Protein AF-I6T7T8-F1 (afdb_monomer)

Mean predicted aligned error: 5.06 Å

Structure (mmCIF, N/CA/C/O backbone):
data_AF-I6T7T8-F1
#
_entry.id   AF-I6T7T8-F1
#
loop_
_atom_site.group_PDB
_atom_site.id
_atom_site.type_symbol
_atom_site.label_atom_id
_atom_site.label_alt_id
_atom_site.label_comp_id
_atom_site.label_asym_id
_atom_site.label_entity_id
_atom_site.label_seq_id
_atom_site.pdbx_PDB_ins_code
_atom_site.Cartn_x
_atom_site.Cartn_y
_atom_site.Cartn_z
_atom_site.occupancy
_atom_site.B_iso_or_equiv
_atom_site.auth_seq_id
_atom_site.auth_comp_id
_atom_site.auth_asym_id
_atom_site.auth_atom_id
_atom_site.pdbx_PDB_model_num
ATOM 1 N N . MET A 1 1 ? -12.752 3.332 17.843 1.00 61.38 1 MET A N 1
ATOM 2 C CA . MET A 1 1 ? -11.774 3.496 16.749 1.00 61.38 1 MET A CA 1
ATOM 3 C C . MET A 1 1 ? -10.514 4.113 17.326 1.00 61.38 1 MET A C 1
ATOM 5 O O . MET A 1 1 ? -10.551 5.269 17.740 1.00 61.38 1 MET A O 1
ATOM 9 N N . ASP A 1 2 ? -9.443 3.327 17.439 1.00 78.12 2 ASP A N 1
ATOM 10 C CA . ASP A 1 2 ? -8.156 3.841 17.911 1.00 78.12 2 ASP A CA 1
ATOM 11 C C . ASP A 1 2 ? -7.669 4.905 1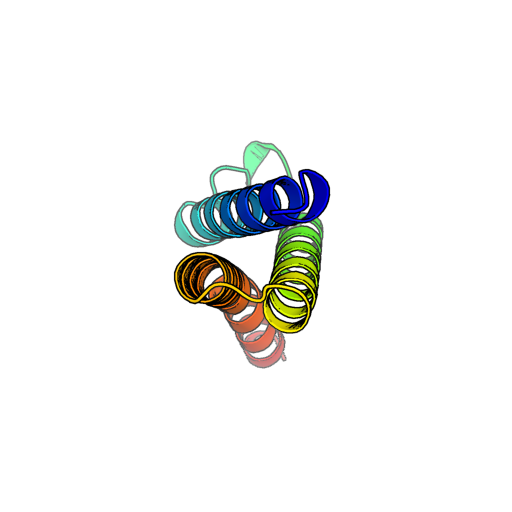6.914 1.00 78.12 2 ASP A C 1
ATOM 13 O O . ASP A 1 2 ? -7.608 4.652 15.707 1.00 78.12 2 ASP A O 1
ATOM 17 N N . LYS A 1 3 ? -7.376 6.120 17.398 1.00 81.62 3 LYS A N 1
ATOM 18 C CA . LYS A 1 3 ? -6.919 7.239 16.554 1.00 81.62 3 LYS A CA 1
ATOM 19 C C . LYS A 1 3 ? -5.701 6.839 15.716 1.00 81.62 3 LYS A C 1
ATOM 21 O O . LYS A 1 3 ? -5.562 7.313 14.591 1.00 81.62 3 LYS A O 1
ATOM 26 N N . ARG A 1 4 ? -4.870 5.926 16.233 1.00 84.81 4 ARG A N 1
ATOM 27 C CA . ARG A 1 4 ? -3.693 5.391 15.541 1.00 84.81 4 ARG A CA 1
ATOM 28 C C . ARG A 1 4 ? -4.076 4.596 14.295 1.00 84.81 4 ARG A C 1
ATOM 30 O O . ARG A 1 4 ? -3.542 4.864 13.226 1.00 84.81 4 ARG A O 1
ATOM 37 N N . LEU A 1 5 ? -5.044 3.683 14.398 1.00 83.88 5 LEU A N 1
ATOM 38 C CA . LEU A 1 5 ? -5.489 2.851 13.271 1.00 83.88 5 LEU A CA 1
ATOM 39 C C . LEU A 1 5 ? -6.175 3.671 12.174 1.00 83.88 5 LEU A C 1
ATOM 41 O O . LEU A 1 5 ? -5.942 3.418 10.992 1.00 83.88 5 LEU A O 1
ATOM 45 N N . LYS A 1 6 ? -6.935 4.717 12.542 1.00 84.19 6 LYS A N 1
ATOM 46 C CA . LYS A 1 6 ? -7.462 5.679 11.552 1.00 84.19 6 LYS A CA 1
ATOM 47 C C . LYS A 1 6 ? -6.340 6.281 10.718 1.00 84.19 6 LYS A C 1
ATOM 49 O O . LYS A 1 6 ? -6.432 6.335 9.497 1.00 84.19 6 LYS A O 1
ATOM 54 N N . PHE A 1 7 ? -5.309 6.758 11.411 1.00 88.94 7 PHE A N 1
ATOM 55 C CA . PHE A 1 7 ? -4.183 7.431 10.792 1.00 88.94 7 PHE A CA 1
ATOM 56 C C . PHE A 1 7 ? -3.418 6.484 9.868 1.00 88.94 7 PHE A C 1
ATOM 58 O O . PHE A 1 7 ? -3.142 6.853 8.736 1.00 88.94 7 PHE A O 1
ATOM 65 N N . ILE A 1 8 ? -3.174 5.244 10.301 1.00 89.62 8 ILE A N 1
ATOM 66 C CA . ILE A 1 8 ? -2.514 4.212 9.487 1.00 89.62 8 ILE A CA 1
ATOM 67 C C . ILE A 1 8 ? -3.304 3.914 8.208 1.00 89.62 8 ILE A C 1
ATOM 69 O O . ILE A 1 8 ? -2.706 3.849 7.140 1.00 89.62 8 ILE A O 1
ATOM 73 N N . ASN A 1 9 ? -4.632 3.786 8.295 1.00 87.50 9 ASN A N 1
ATOM 74 C CA . ASN A 1 9 ? -5.491 3.572 7.124 1.00 87.50 9 ASN A CA 1
ATOM 75 C C . ASN A 1 9 ? -5.410 4.721 6.116 1.00 87.50 9 ASN A C 1
ATOM 77 O O . ASN A 1 9 ? -5.279 4.497 4.917 1.00 87.50 9 ASN A O 1
ATOM 81 N N . ILE A 1 10 ? -5.500 5.960 6.602 1.00 91.19 10 ILE A N 1
ATOM 82 C CA . ILE A 1 10 ? -5.414 7.143 5.740 1.00 91.19 10 ILE A CA 1
ATOM 83 C C . ILE A 1 10 ? -4.019 7.237 5.119 1.00 91.19 10 ILE A C 1
ATOM 85 O O . ILE A 1 10 ? -3.888 7.500 3.929 1.00 91.19 10 ILE A O 1
ATOM 89 N N . LEU A 1 11 ? -2.979 6.986 5.911 1.00 92.94 11 LEU A N 1
ATOM 90 C CA . LEU A 1 11 ? -1.597 7.046 5.461 1.00 92.94 11 LEU A CA 1
ATOM 91 C C . LEU A 1 11 ? -1.304 5.973 4.407 1.00 92.94 11 LEU A C 1
ATOM 93 O O . LEU A 1 11 ? -0.673 6.277 3.400 1.00 92.94 11 LEU A O 1
ATOM 97 N N . SER A 1 12 ? -1.807 4.748 4.582 1.00 92.62 12 SER A N 1
ATOM 98 C CA . SER A 1 12 ? -1.615 3.684 3.595 1.00 92.62 12 SER A CA 1
ATOM 99 C C . SER A 1 12 ? -2.337 3.976 2.278 1.00 92.62 12 SER A C 1
ATOM 101 O O . SER A 1 12 ? -1.770 3.741 1.210 1.00 92.62 12 SER A O 1
ATOM 103 N N . LEU A 1 13 ? -3.543 4.554 2.339 1.00 93.81 13 LEU A N 1
ATOM 104 C CA . LEU A 1 13 ? -4.265 5.039 1.161 1.00 93.81 13 LEU A CA 1
ATOM 105 C C . LEU A 1 13 ? -3.486 6.138 0.436 1.00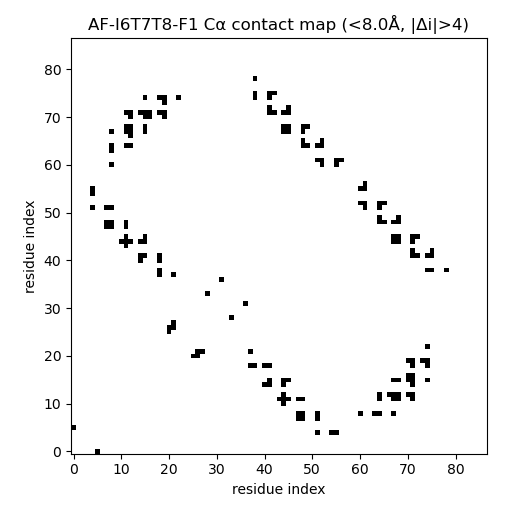 93.81 13 LEU A C 1
ATOM 107 O O . LEU A 1 13 ? -3.299 6.050 -0.773 1.00 93.81 13 LEU A O 1
ATOM 111 N N . LEU A 1 14 ? -3.008 7.149 1.167 1.00 93.56 14 LEU A N 1
ATOM 112 C CA . LEU A 1 14 ? -2.249 8.260 0.587 1.00 93.56 14 LEU A CA 1
ATOM 113 C C . LEU A 1 14 ? -0.967 7.777 -0.092 1.00 93.56 14 LEU A C 1
ATOM 115 O O . LEU A 1 14 ? -0.686 8.199 -1.210 1.00 93.56 14 LEU A O 1
ATOM 119 N N . ILE A 1 15 ? -0.230 6.865 0.547 1.00 93.31 15 ILE A N 1
ATOM 120 C CA . ILE A 1 15 ? 0.956 6.243 -0.051 1.00 93.31 15 ILE A CA 1
ATOM 121 C C . ILE A 1 15 ? 0.576 5.521 -1.346 1.00 93.31 15 ILE A C 1
ATOM 123 O O . ILE A 1 15 ? 1.187 5.777 -2.378 1.00 93.31 15 ILE A O 1
ATOM 127 N N . GLY A 1 16 ? -0.463 4.682 -1.321 1.00 92.06 16 GLY A N 1
ATOM 128 C CA . GLY A 1 16 ? -0.891 3.931 -2.503 1.00 92.06 16 GLY A CA 1
ATOM 129 C C . GLY A 1 16 ? -1.270 4.837 -3.675 1.00 92.06 16 GLY A C 1
ATOM 130 O O . GLY A 1 16 ? -0.872 4.572 -4.807 1.00 92.06 16 GLY A O 1
ATOM 131 N N . ILE A 1 17 ? -1.974 5.942 -3.406 1.00 92.62 17 ILE A N 1
ATOM 132 C CA . ILE A 1 17 ? -2.327 6.947 -4.421 1.00 92.62 17 ILE A CA 1
ATOM 133 C C . ILE A 1 17 ? -1.071 7.617 -4.980 1.00 92.62 17 ILE A C 1
ATOM 135 O O . ILE A 1 17 ? -0.905 7.658 -6.195 1.00 92.62 17 ILE A O 1
ATOM 139 N N . LEU A 1 18 ? -0.186 8.123 -4.116 1.00 90.56 18 LEU A N 1
ATOM 140 C CA . LEU A 1 18 ? 1.024 8.835 -4.540 1.00 90.56 18 LEU A CA 1
ATOM 141 C C . LEU A 1 18 ? 1.933 7.952 -5.395 1.00 90.56 18 LEU A C 1
ATOM 143 O O . LEU A 1 18 ? 2.378 8.371 -6.460 1.00 90.56 18 LEU A O 1
ATOM 147 N N . VAL A 1 19 ? 2.165 6.719 -4.950 1.00 89.12 19 VAL A N 1
ATOM 148 C CA . VAL A 1 19 ? 3.003 5.747 -5.658 1.00 89.12 19 VAL A CA 1
ATOM 149 C C . VAL A 1 19 ? 2.354 5.339 -6.984 1.00 89.12 19 VAL A C 1
ATOM 151 O O . VAL A 1 19 ? 3.047 5.210 -7.988 1.00 89.12 19 VAL A O 1
ATOM 154 N N . SER A 1 20 ? 1.027 5.176 -7.022 1.00 90.19 20 SER A N 1
ATOM 155 C CA . SER A 1 20 ? 0.314 4.856 -8.265 1.00 90.19 20 SER A CA 1
ATOM 156 C C . SER A 1 20 ? 0.377 6.000 -9.274 1.00 90.19 20 SER A C 1
ATOM 158 O O . SER A 1 20 ? 0.657 5.752 -10.443 1.00 90.19 20 SER A O 1
ATOM 160 N N . ILE A 1 21 ? 0.159 7.247 -8.835 1.00 88.88 21 ILE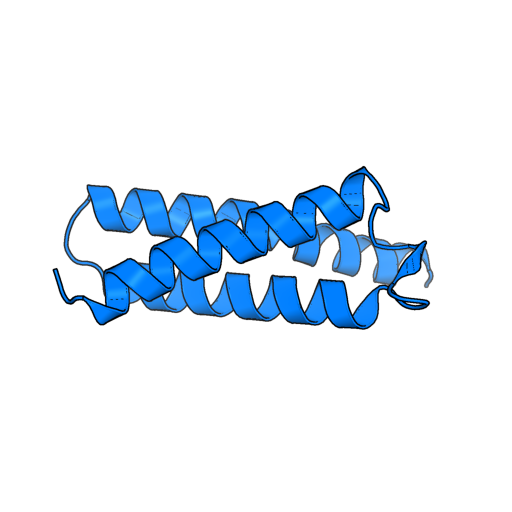 A N 1
ATOM 161 C CA . ILE A 1 21 ? 0.338 8.430 -9.691 1.00 88.88 21 ILE A CA 1
ATOM 162 C C . ILE A 1 21 ? 1.747 8.408 -10.265 1.00 88.88 21 ILE A C 1
ATOM 164 O O . ILE A 1 21 ? 1.909 8.517 -11.475 1.00 88.88 21 ILE A O 1
ATOM 168 N N . GLU A 1 22 ? 2.750 8.176 -9.420 1.00 85.75 22 GLU A N 1
ATOM 169 C CA . GLU A 1 22 ? 4.123 8.176 -9.890 1.00 85.75 22 GLU A C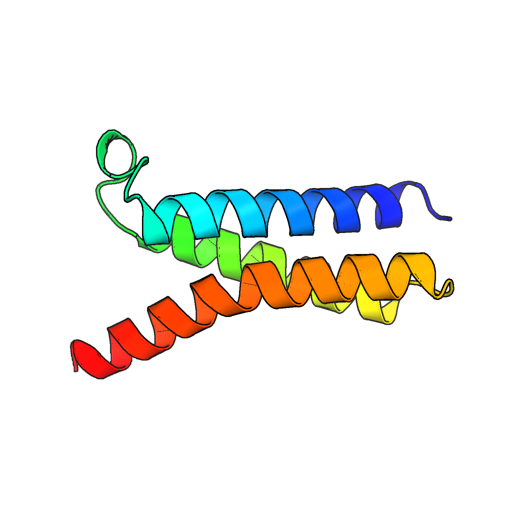A 1
ATOM 170 C C . GLU A 1 22 ? 4.395 7.131 -10.972 1.00 85.75 22 GLU A C 1
ATOM 172 O O . GLU A 1 22 ? 4.973 7.446 -12.007 1.00 85.75 22 GLU A O 1
ATOM 177 N N . ILE A 1 23 ? 3.922 5.902 -10.781 1.00 84.19 23 ILE A N 1
ATOM 178 C CA . ILE A 1 23 ? 4.135 4.824 -11.751 1.00 84.19 23 ILE A CA 1
ATOM 179 C C . ILE A 1 23 ? 3.449 5.111 -13.088 1.00 84.19 23 ILE A C 1
ATOM 181 O O . ILE A 1 23 ? 4.017 4.818 -14.138 1.00 84.19 23 ILE A O 1
ATOM 185 N N . PHE A 1 24 ? 2.237 5.671 -13.071 1.00 83.06 24 PHE A N 1
ATOM 186 C CA . PHE A 1 24 ? 1.460 5.868 -14.297 1.00 83.06 24 PHE A CA 1
ATOM 187 C C . PHE A 1 24 ? 1.748 7.186 -15.016 1.00 83.06 24 PHE A C 1
ATOM 189 O O . PHE A 1 24 ? 1.513 7.270 -16.221 1.00 83.06 24 PHE A O 1
ATOM 196 N N . THR A 1 25 ? 2.239 8.213 -14.319 1.00 83.81 25 THR A N 1
ATOM 197 C CA . THR A 1 25 ? 2.489 9.535 -14.917 1.00 83.81 25 THR A CA 1
ATOM 198 C C . THR A 1 25 ? 3.955 9.956 -14.897 1.00 83.81 25 THR A C 1
ATOM 200 O O . THR A 1 25 ? 4.283 10.970 -15.507 1.00 83.81 25 THR A O 1
ATOM 203 N N . ASN A 1 26 ? 4.833 9.202 -14.225 1.00 76.12 26 ASN A N 1
ATOM 204 C CA . ASN A 1 26 ? 6.270 9.475 -14.099 1.00 76.12 26 ASN A CA 1
ATOM 205 C C . ASN A 1 26 ? 6.560 10.902 -13.583 1.00 76.12 26 ASN A C 1
ATOM 207 O O . ASN A 1 26 ? 7.464 11.595 -14.054 1.00 76.12 26 ASN A O 1
ATOM 211 N N . TRP A 1 27 ? 5.724 11.381 -12.659 1.00 70.88 27 TRP A N 1
ATOM 212 C CA . TRP A 1 27 ? 5.653 12.786 -12.247 1.00 70.88 27 TRP A CA 1
ATOM 213 C C . TRP A 1 27 ? 6.864 13.221 -11.409 1.00 70.88 27 TRP A C 1
ATOM 215 O O . TRP A 1 27 ? 7.347 14.346 -11.526 1.00 70.88 27 TRP A O 1
ATOM 225 N N . PHE A 1 28 ? 7.388 12.308 -10.597 1.00 64.38 28 PHE A N 1
ATOM 226 C CA . PHE A 1 28 ? 8.602 12.410 -9.804 1.00 64.38 28 PHE A CA 1
ATOM 227 C C . PHE A 1 28 ? 9.843 11.940 -10.570 1.00 64.38 28 PHE A C 1
ATOM 229 O O . PHE A 1 28 ? 10.925 11.954 -9.987 1.00 64.38 28 PHE A O 1
ATOM 236 N N . GLY A 1 29 ? 9.762 11.650 -11.873 1.00 64.12 29 GLY A N 1
ATOM 237 C CA . GLY A 1 29 ? 10.948 11.412 -12.706 1.00 64.12 29 GLY A CA 1
ATOM 238 C C . GLY A 1 29 ? 11.942 12.590 -12.709 1.00 64.12 29 GLY A C 1
ATOM 239 O O . GLY A 1 29 ? 13.122 12.405 -12.992 1.00 64.12 29 GLY A O 1
ATOM 240 N N . MET A 1 30 ? 11.494 13.800 -12.336 1.00 64.12 30 MET A N 1
ATOM 241 C CA . MET A 1 30 ? 12.362 14.958 -12.060 1.00 64.12 30 MET A CA 1
ATOM 242 C C . MET A 1 30 ? 13.022 14.941 -10.670 1.00 64.12 30 MET A C 1
ATOM 244 O O . MET A 1 30 ? 14.050 15.585 -10.479 1.00 64.12 30 MET A O 1
ATOM 248 N N . LEU A 1 31 ? 12.423 14.260 -9.692 1.00 63.75 31 LEU A N 1
ATOM 249 C CA . LEU A 1 31 ? 12.838 14.256 -8.284 1.00 63.75 31 LEU A CA 1
ATOM 250 C C . LEU A 1 31 ? 13.648 13.010 -7.910 1.00 63.75 31 LEU A C 1
ATOM 252 O O . LEU A 1 31 ? 14.533 13.092 -7.058 1.00 63.75 31 LEU A O 1
ATOM 256 N N . PHE A 1 32 ? 13.383 11.873 -8.550 1.00 65.44 32 PHE A N 1
ATOM 257 C CA . PHE A 1 32 ? 14.089 10.622 -8.312 1.00 65.44 32 PHE A CA 1
ATOM 258 C C . PHE A 1 32 ? 14.679 10.089 -9.616 1.00 65.44 32 PHE A C 1
ATOM 260 O O . PHE A 1 32 ? 13.971 9.802 -10.573 1.00 65.44 32 PHE A O 1
ATOM 267 N N . SER A 1 33 ? 15.997 9.889 -9.627 1.00 68.94 33 SER A N 1
ATOM 268 C CA . SER A 1 33 ? 16.717 9.243 -10.734 1.00 68.94 33 SER A CA 1
ATOM 269 C C . SER A 1 33 ? 16.509 7.724 -10.787 1.00 68.94 33 SER A C 1
ATOM 271 O O . SER A 1 33 ? 16.972 7.061 -11.711 1.00 68.94 33 SER A O 1
ATOM 273 N N . SER A 1 34 ? 15.842 7.160 -9.779 1.00 75.25 34 SER A N 1
ATOM 274 C CA . SER A 1 34 ? 15.600 5.732 -9.620 1.00 75.25 34 SER A CA 1
ATOM 275 C C . SER A 1 34 ? 14.198 5.501 -9.078 1.00 75.25 34 SER A C 1
ATOM 277 O O . SER A 1 34 ? 13.734 6.242 -8.217 1.00 75.25 34 SER A O 1
ATOM 279 N N . LEU A 1 35 ? 13.550 4.428 -9.532 1.00 77.81 35 LEU A N 1
ATOM 280 C CA . LEU A 1 35 ? 12.228 4.013 -9.062 1.00 77.81 35 LEU A CA 1
ATOM 281 C C . LEU A 1 35 ? 12.272 3.244 -7.725 1.00 77.81 35 LEU A C 1
ATOM 283 O O . LEU A 1 35 ? 11.230 2.928 -7.151 1.00 77.81 35 LEU A O 1
ATOM 287 N N . ILE A 1 36 ? 13.466 2.954 -7.193 1.00 82.81 36 ILE A N 1
ATOM 288 C CA . ILE A 1 36 ? 13.649 2.217 -5.928 1.00 82.81 36 ILE A CA 1
ATOM 289 C C . ILE A 1 36 ? 12.936 2.890 -4.734 1.00 82.81 36 ILE A C 1
ATOM 291 O O . ILE A 1 36 ? 12.265 2.183 -3.981 1.00 82.81 36 ILE A O 1
ATOM 295 N N . PRO A 1 37 ? 13.007 4.222 -4.526 1.00 84.06 37 PRO A N 1
ATOM 296 C CA . PRO A 1 37 ? 12.296 4.876 -3.424 1.00 84.06 37 PRO A CA 1
ATOM 297 C C . PRO A 1 37 ? 10.771 4.736 -3.531 1.00 84.06 37 PRO A C 1
ATOM 299 O O . PRO A 1 37 ? 10.086 4.565 -2.522 1.00 84.06 37 PRO A O 1
ATOM 302 N N . VAL A 1 38 ? 10.251 4.755 -4.760 1.00 85.62 38 VAL A N 1
ATOM 303 C CA . VAL A 1 38 ? 8.822 4.617 -5.075 1.00 85.62 38 VAL A CA 1
ATOM 304 C C . VAL A 1 38 ? 8.340 3.201 -4.748 1.00 85.62 38 VAL A C 1
ATOM 306 O O . VAL A 1 38 ? 7.310 3.028 -4.095 1.00 85.62 38 VAL A O 1
ATOM 309 N N . LEU A 1 39 ? 9.136 2.184 -5.100 1.00 86.25 39 LEU A N 1
ATOM 310 C CA . LEU A 1 39 ? 8.913 0.795 -4.690 1.00 86.25 39 LEU A CA 1
ATOM 311 C C . LEU A 1 39 ? 8.868 0.664 -3.162 1.00 86.25 39 LEU A C 1
ATOM 313 O O . LEU A 1 39 ? 7.926 0.078 -2.627 1.00 86.25 39 LEU A O 1
ATOM 317 N N . LEU A 1 40 ? 9.864 1.206 -2.454 1.00 90.00 40 LEU A N 1
ATOM 318 C CA . LEU A 1 40 ? 9.925 1.122 -0.992 1.00 90.00 40 LEU A CA 1
ATOM 319 C C . LEU A 1 40 ? 8.686 1.746 -0.342 1.00 90.00 40 LEU A C 1
ATOM 321 O O . LEU A 1 40 ? 8.115 1.150 0.571 1.00 90.00 40 LEU A O 1
ATOM 325 N N . MET A 1 41 ? 8.223 2.895 -0.845 1.00 90.62 41 MET A N 1
ATOM 326 C CA . MET A 1 41 ? 6.960 3.490 -0.405 1.00 90.62 41 MET A CA 1
ATOM 327 C C . MET A 1 41 ? 5.774 2.548 -0.632 1.00 90.62 41 MET A C 1
ATOM 329 O O . MET A 1 41 ? 5.020 2.306 0.309 1.00 90.62 41 MET A O 1
ATOM 333 N N . GLY A 1 42 ? 5.632 1.966 -1.827 1.00 91.31 42 GLY A N 1
ATOM 334 C CA . GLY A 1 42 ? 4.552 1.018 -2.128 1.00 91.31 42 GLY A CA 1
ATOM 335 C C . GLY A 1 42 ? 4.547 -0.201 -1.197 1.00 91.31 42 GLY A C 1
ATOM 336 O O . GLY A 1 42 ? 3.500 -0.578 -0.671 1.00 91.31 42 GLY A O 1
ATOM 337 N N . VAL A 1 43 ? 5.720 -0.774 -0.906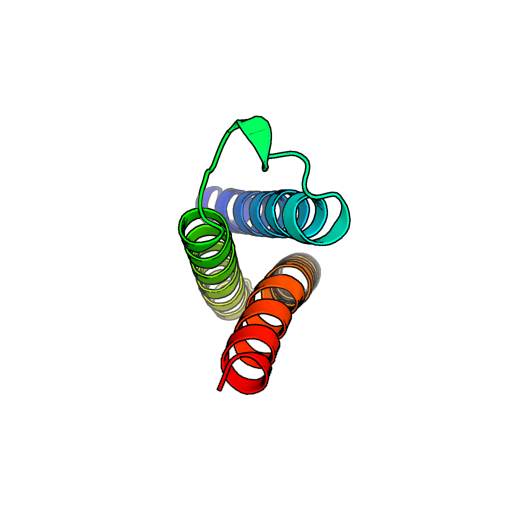 1.00 93.00 43 VAL A N 1
ATOM 338 C CA . VAL A 1 43 ? 5.862 -1.903 0.033 1.00 93.00 43 VAL A CA 1
ATOM 339 C C . VAL A 1 43 ? 5.473 -1.499 1.458 1.00 93.00 43 VAL A C 1
ATOM 341 O O . VAL A 1 43 ? 4.748 -2.235 2.131 1.00 93.00 43 VAL A O 1
ATOM 344 N N . ILE A 1 44 ? 5.892 -0.318 1.922 1.00 94.00 44 ILE A N 1
ATOM 345 C CA . ILE A 1 44 ? 5.515 0.196 3.247 1.00 94.00 44 ILE A CA 1
ATOM 346 C C . ILE A 1 44 ? 3.995 0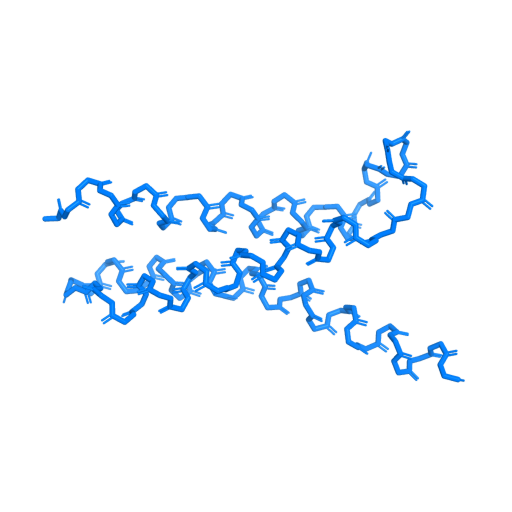.389 3.335 1.00 94.00 44 ILE A C 1
ATOM 348 O O . ILE A 1 44 ? 3.370 -0.078 4.289 1.00 94.00 44 ILE A O 1
ATOM 352 N N . GLY A 1 45 ? 3.381 1.026 2.334 1.00 92.94 45 GLY A N 1
ATOM 353 C CA . GLY A 1 45 ? 1.930 1.224 2.281 1.00 92.94 45 GLY A CA 1
ATOM 354 C C . GLY A 1 45 ? 1.155 -0.098 2.244 1.00 92.94 45 GLY A C 1
ATOM 355 O O . GLY A 1 45 ? 0.122 -0.239 2.909 1.00 92.94 45 GLY A O 1
ATOM 356 N N . PHE A 1 46 ? 1.687 -1.106 1.551 1.00 93.56 46 PHE A N 1
ATOM 357 C CA . PHE A 1 46 ? 1.131 -2.458 1.525 1.00 93.56 46 PHE A CA 1
ATOM 358 C C . PHE A 1 46 ? 1.150 -3.116 2.915 1.00 93.56 46 PHE A C 1
ATOM 360 O O . PHE A 1 46 ? 0.105 -3.559 3.399 1.00 93.56 46 PHE A O 1
ATOM 367 N N . ILE A 1 47 ? 2.296 -3.102 3.608 1.00 93.69 47 ILE A N 1
ATOM 368 C CA . ILE A 1 47 ? 2.442 -3.664 4.966 1.00 93.69 47 ILE A CA 1
ATOM 369 C C . ILE A 1 47 ? 1.502 -2.967 5.958 1.00 93.69 47 ILE A C 1
ATOM 371 O O . ILE A 1 47 ? 0.822 -3.631 6.745 1.00 93.69 47 ILE A O 1
ATOM 375 N N . LEU A 1 48 ? 1.417 -1.634 5.902 1.00 92.25 48 LEU A N 1
ATOM 376 C CA . LEU A 1 48 ? 0.519 -0.854 6.759 1.00 92.25 48 LEU A CA 1
ATOM 377 C C . LEU A 1 48 ? -0.952 -1.218 6.533 1.00 92.25 48 LEU A C 1
ATOM 379 O O . LEU A 1 48 ? -1.715 -1.334 7.494 1.00 92.25 48 LEU A O 1
ATOM 383 N N . SER A 1 49 ? -1.341 -1.450 5.280 1.00 91.56 49 SER A N 1
ATOM 384 C CA . SER A 1 49 ? -2.706 -1.844 4.929 1.00 91.56 49 SER A CA 1
ATOM 385 C C . SER A 1 49 ? -3.054 -3.242 5.460 1.00 91.56 49 SER A C 1
ATOM 387 O O . SER A 1 49 ? -4.137 -3.421 6.019 1.00 91.56 49 SER A O 1
ATOM 389 N N . ILE A 1 50 ? -2.127 -4.209 5.384 1.00 92.31 50 ILE A N 1
ATOM 390 C CA . ILE A 1 50 ? -2.291 -5.551 5.982 1.00 92.31 50 ILE A CA 1
ATOM 391 C C . ILE A 1 50 ? -2.445 -5.456 7.498 1.00 92.31 50 ILE A C 1
ATOM 393 O O . ILE A 1 50 ? -3.358 -6.049 8.079 1.00 92.31 50 ILE A O 1
ATOM 397 N N . TRP A 1 51 ? -1.556 -4.704 8.149 1.00 91.19 51 TRP A N 1
ATOM 398 C CA . TRP A 1 51 ? -1.585 -4.567 9.600 1.00 91.19 51 TRP A CA 1
ATOM 399 C C . TRP A 1 51 ? -2.898 -3.940 10.078 1.00 91.19 51 TRP A C 1
ATOM 401 O O . TRP A 1 51 ? -3.509 -4.421 11.036 1.00 91.19 51 TRP A O 1
ATOM 411 N N . SER A 1 52 ? -3.377 -2.924 9.360 1.00 88.88 52 SER A N 1
ATOM 412 C CA . SER A 1 52 ? -4.656 -2.283 9.639 1.00 88.88 52 SER A CA 1
ATOM 413 C C . SER A 1 52 ? -5.845 -3.229 9.428 1.00 88.88 52 SER A C 1
ATOM 415 O O . SER A 1 52 ? -6.707 -3.336 10.302 1.00 88.88 52 SER A O 1
ATOM 417 N N . LEU A 1 53 ? -5.853 -4.010 8.340 1.00 90.19 53 LEU A N 1
ATOM 418 C CA . LEU A 1 53 ? -6.887 -5.017 8.070 1.00 90.19 53 LEU A CA 1
ATOM 419 C C . LEU A 1 53 ? -7.005 -6.039 9.214 1.00 90.19 53 LEU A C 1
ATOM 421 O O . LEU A 1 53 ? -8.111 -6.406 9.611 1.00 90.19 53 LEU A O 1
ATOM 425 N N . SER A 1 54 ? -5.867 -6.471 9.767 1.00 87.12 54 SER A N 1
ATOM 426 C CA . SER A 1 54 ? -5.820 -7.44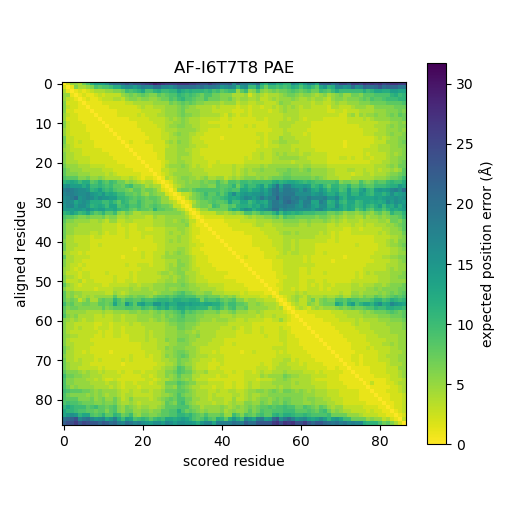4 10.863 1.00 87.12 54 SER A CA 1
ATOM 427 C C . SER A 1 54 ? -6.302 -6.884 12.206 1.00 87.12 54 SER A C 1
ATOM 429 O O . SER A 1 54 ? -6.679 -7.670 13.077 1.00 87.12 54 SER A O 1
ATOM 431 N N . LYS A 1 55 ? -6.247 -5.564 12.416 1.00 87.00 55 LYS A N 1
ATOM 432 C CA . LYS A 1 55 ? -6.550 -4.925 13.709 1.00 87.00 55 LYS A CA 1
ATOM 433 C C . LYS A 1 55 ? -7.899 -4.214 13.754 1.00 87.00 55 LYS A C 1
ATOM 435 O O . LYS A 1 55 ? -8.419 -4.002 14.849 1.00 87.00 55 LYS A O 1
ATOM 440 N N . ASN A 1 56 ? -8.480 -3.878 12.607 1.00 84.81 56 ASN A N 1
ATOM 441 C CA . ASN A 1 56 ? -9.769 -3.198 12.547 1.00 84.81 56 ASN A CA 1
ATOM 442 C C . ASN A 1 56 ? -10.937 -4.159 12.805 1.00 84.81 56 ASN A C 1
ATOM 444 O O . ASN A 1 56 ? -11.035 -5.236 12.213 1.00 84.81 56 ASN A O 1
ATOM 448 N N . SER A 1 57 ? -11.862 -3.747 13.674 1.00 77.19 57 SER A N 1
ATOM 449 C CA . SER A 1 57 ? -13.060 -4.523 14.011 1.00 77.19 57 SER A CA 1
ATOM 450 C C . SER A 1 57 ? -14.283 -4.117 13.189 1.00 77.19 57 SER A C 1
ATOM 452 O O . SER A 1 57 ? -15.125 -4.969 12.904 1.00 77.19 57 SER A O 1
ATOM 454 N N . SER A 1 58 ? -14.382 -2.853 12.764 1.00 87.25 58 SER A N 1
ATOM 455 C CA . SER A 1 58 ? -15.539 -2.369 12.007 1.00 87.25 58 SER A CA 1
ATOM 456 C C . SER A 1 58 ? -15.446 -2.719 10.517 1.00 87.25 58 SER A C 1
ATOM 458 O O . SER A 1 58 ? -14.371 -2.700 9.915 1.00 87.25 58 SER A O 1
ATOM 460 N N . LEU A 1 59 ? -16.593 -3.034 9.904 1.00 86.56 59 LEU A N 1
ATOM 461 C CA . LEU A 1 59 ? -16.683 -3.350 8.471 1.00 86.56 59 LEU A CA 1
ATOM 462 C C . LEU A 1 59 ? -16.165 -2.203 7.598 1.00 86.56 59 LEU A C 1
ATOM 464 O O . LEU A 1 59 ? -15.403 -2.440 6.667 1.00 86.56 59 LEU A O 1
ATOM 468 N N . ILE A 1 60 ? -16.534 -0.966 7.933 1.00 86.38 60 ILE A N 1
ATOM 469 C CA . ILE A 1 60 ? -16.117 0.231 7.194 1.00 86.38 60 ILE A CA 1
ATOM 470 C C . ILE A 1 60 ? -14.590 0.365 7.213 1.00 86.38 60 ILE A C 1
ATOM 472 O O . ILE A 1 60 ? -13.974 0.589 6.175 1.00 86.38 60 ILE A O 1
ATOM 476 N N . GLU A 1 61 ? -13.958 0.182 8.372 1.00 84.25 61 GLU A N 1
ATOM 477 C CA . GLU A 1 61 ? -12.501 0.269 8.485 1.00 84.25 61 GLU A CA 1
ATOM 478 C C . GLU A 1 61 ? -11.796 -0.846 7.715 1.00 84.25 61 GLU A C 1
ATOM 480 O O . GLU A 1 61 ? -10.770 -0.588 7.090 1.00 84.25 61 GLU A O 1
ATOM 485 N N . LYS A 1 62 ? -12.357 -2.061 7.705 1.00 88.31 62 LYS A N 1
ATOM 486 C CA . LYS A 1 62 ? -11.831 -3.158 6.886 1.00 88.31 62 LYS A CA 1
ATOM 487 C C . LYS A 1 62 ? -11.899 -2.826 5.401 1.00 88.31 62 LYS A C 1
ATOM 489 O O . LYS A 1 62 ? -10.906 -3.023 4.715 1.00 88.31 62 LYS A O 1
ATOM 494 N N . VAL A 1 63 ? -13.015 -2.277 4.917 1.00 91.19 63 VAL A N 1
ATOM 495 C CA . VAL A 1 63 ? -13.146 -1.843 3.514 1.00 91.19 63 VAL A CA 1
ATOM 496 C C . VAL A 1 63 ? -12.079 -0.804 3.168 1.00 91.19 63 VAL A C 1
ATOM 498 O O . VAL A 1 63 ? -11.398 -0.947 2.159 1.00 91.19 63 VAL A O 1
ATOM 501 N N . ILE A 1 64 ? -11.859 0.188 4.035 1.00 88.69 64 ILE A N 1
ATOM 502 C CA . ILE A 1 64 ? -10.812 1.206 3.847 1.00 88.69 64 ILE A CA 1
ATOM 503 C C . ILE A 1 64 ? -9.418 0.561 3.786 1.00 88.69 64 ILE A C 1
ATOM 505 O O . ILE A 1 64 ? -8.631 0.890 2.899 1.00 88.69 64 ILE A O 1
ATOM 509 N N . SER A 1 65 ? -9.115 -0.384 4.682 1.00 90.19 65 SER A N 1
ATOM 510 C CA . SER A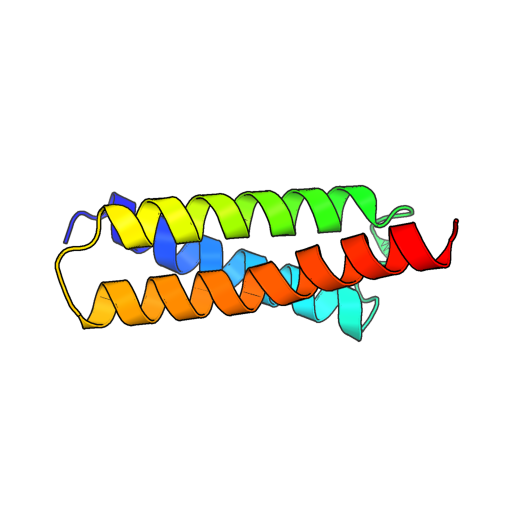 1 65 ? -7.846 -1.123 4.661 1.00 90.19 65 SER A CA 1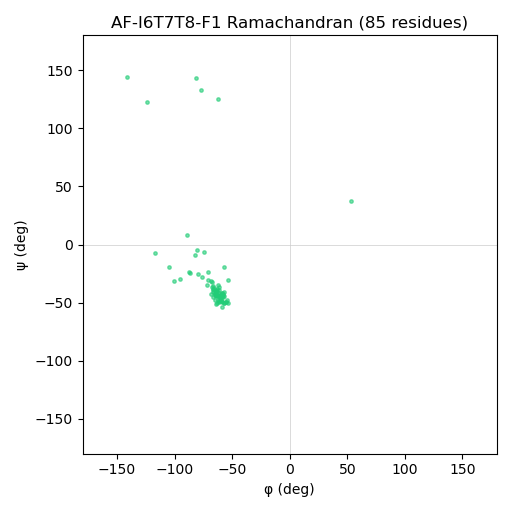
ATOM 511 C C . SER A 1 65 ? -7.679 -1.964 3.393 1.00 90.19 65 SER A C 1
ATOM 513 O O . SER A 1 65 ? -6.576 -2.019 2.856 1.00 90.19 65 SER A O 1
ATOM 515 N N . VAL A 1 66 ? -8.753 -2.585 2.889 1.00 92.38 66 VAL A N 1
ATOM 516 C CA . VAL A 1 66 ? -8.745 -3.318 1.610 1.00 92.38 66 VAL A CA 1
ATOM 517 C C . VAL A 1 66 ? -8.466 -2.371 0.446 1.00 92.38 66 VAL A C 1
ATOM 519 O O . VAL A 1 66 ? -7.630 -2.688 -0.395 1.00 92.38 66 VAL A O 1
ATOM 522 N N . CYS A 1 67 ? -9.095 -1.193 0.408 1.00 92.12 67 CYS A N 1
ATOM 523 C CA . CYS A 1 67 ? -8.802 -0.183 -0.609 1.00 92.12 67 CYS A CA 1
ATOM 524 C C . CYS A 1 67 ? -7.326 0.242 -0.569 1.00 92.12 67 CYS A C 1
ATOM 526 O O . CYS A 1 67 ? -6.680 0.294 -1.611 1.00 92.12 67 CYS A O 1
ATOM 528 N N . GLY A 1 68 ? -6.770 0.475 0.625 1.00 91.50 68 GLY A N 1
ATOM 529 C CA . GLY A 1 68 ? -5.338 0.742 0.799 1.00 91.50 68 GLY A CA 1
ATOM 530 C C . GLY A 1 68 ? -4.467 -0.402 0.278 1.00 91.50 68 GLY A C 1
ATOM 531 O O . GLY A 1 68 ? -3.514 -0.169 -0.460 1.00 91.50 68 GLY A O 1
ATOM 532 N N . LEU A 1 69 ? -4.830 -1.644 0.590 1.00 92.94 69 LEU A N 1
ATOM 533 C CA . LEU A 1 69 ? -4.152 -2.846 0.103 1.00 92.94 69 LEU A CA 1
ATOM 534 C C . LEU A 1 69 ? -4.125 -2.905 -1.431 1.00 92.94 69 LEU A C 1
ATOM 536 O O . LEU A 1 69 ? -3.057 -3.078 -2.014 1.00 92.94 69 LEU A O 1
ATOM 540 N N . LEU A 1 70 ? -5.279 -2.718 -2.078 1.00 93.06 70 LEU A N 1
ATOM 541 C CA . LEU A 1 70 ? -5.413 -2.747 -3.537 1.00 93.06 70 LEU A CA 1
ATOM 542 C C . LEU A 1 70 ? -4.638 -1.612 -4.215 1.00 93.06 70 LEU A C 1
ATOM 544 O O . LEU A 1 70 ? -4.002 -1.831 -5.239 1.00 93.06 70 LEU A O 1
ATOM 548 N N . LEU A 1 71 ? -4.633 -0.411 -3.638 1.00 92.50 71 LEU A N 1
ATOM 549 C CA . LEU A 1 71 ? -3.862 0.699 -4.202 1.00 92.50 71 LEU A CA 1
ATOM 550 C C . LEU A 1 71 ? -2.354 0.484 -4.091 1.00 92.50 71 LEU A C 1
ATOM 552 O O . LEU A 1 71 ? -1.621 0.934 -4.959 1.00 92.50 71 LEU A O 1
ATOM 556 N N . ASN A 1 72 ? -1.882 -0.203 -3.049 1.00 92.81 72 ASN A N 1
ATOM 557 C CA . ASN A 1 72 ? -0.455 -0.473 -2.874 1.00 92.81 72 ASN A CA 1
ATOM 558 C C . ASN A 1 72 ? 0.014 -1.747 -3.600 1.00 92.81 72 ASN A C 1
ATOM 560 O O . ASN A 1 72 ? 1.187 -1.836 -3.958 1.00 92.81 72 ASN A O 1
ATOM 564 N N . ILE A 1 73 ? -0.874 -2.716 -3.870 1.00 92.38 73 ILE A N 1
ATOM 565 C CA . ILE A 1 73 ? -0.501 -3.936 -4.606 1.00 92.38 73 ILE A CA 1
ATOM 566 C C . ILE A 1 73 ? -0.229 -3.662 -6.086 1.00 92.38 73 ILE A C 1
ATOM 568 O O . ILE A 1 73 ? 0.609 -4.337 -6.671 1.00 92.38 73 ILE A O 1
ATOM 572 N N . ILE A 1 74 ? -0.896 -2.668 -6.683 1.00 88.00 74 ILE A N 1
ATOM 573 C CA . ILE A 1 74 ? -0.677 -2.271 -8.081 1.00 88.00 74 ILE A CA 1
ATOM 574 C C . ILE A 1 74 ? 0.789 -1.853 -8.299 1.00 88.00 74 ILE A C 1
ATOM 576 O O . ILE A 1 74 ? 1.444 -2.468 -9.142 1.00 88.00 74 ILE A O 1
ATOM 580 N N . PRO A 1 75 ? 1.352 -0.905 -7.519 1.00 85.19 75 PRO A N 1
ATOM 581 C CA . PRO A 1 75 ? 2.768 -0.582 -7.571 1.00 85.19 75 PRO A CA 1
ATOM 582 C C . PRO A 1 75 ? 3.695 -1.773 -7.391 1.00 85.19 75 PRO A C 1
ATOM 584 O O . PRO A 1 75 ? 4.615 -1.983 -8.176 1.00 85.19 75 PRO A O 1
ATOM 587 N N . VAL A 1 76 ? 3.461 -2.556 -6.338 1.00 88.50 76 VAL A N 1
ATOM 588 C CA . VAL A 1 76 ? 4.331 -3.677 -5.979 1.00 88.50 76 VAL A CA 1
ATOM 589 C C . VAL A 1 76 ? 4.316 -4.723 -7.093 1.00 88.50 76 VAL A C 1
ATOM 591 O O . VAL A 1 76 ? 5.372 -5.181 -7.520 1.00 88.50 76 VAL A O 1
ATOM 594 N N . GLY A 1 77 ? 3.134 -5.045 -7.619 1.00 88.12 77 GLY A N 1
ATOM 595 C CA . GLY A 1 77 ? 2.957 -5.952 -8.747 1.00 88.12 77 GLY A CA 1
ATOM 596 C C . GLY A 1 77 ? 3.609 -5.435 -10.026 1.00 88.12 77 GLY A C 1
ATOM 597 O O . GLY A 1 77 ? 4.300 -6.200 -10.693 1.00 88.12 77 GLY A O 1
ATOM 598 N N . TYR A 1 78 ? 3.461 -4.142 -10.334 1.00 86.19 78 TYR A N 1
ATOM 599 C CA . TYR A 1 78 ? 4.141 -3.509 -11.466 1.00 86.19 78 TYR A CA 1
ATOM 600 C C . TYR A 1 78 ? 5.654 -3.716 -11.387 1.00 86.19 78 TYR A C 1
ATOM 602 O O . TYR A 1 78 ? 6.257 -4.194 -12.342 1.00 86.19 78 TYR A O 1
ATOM 610 N N . PHE A 1 79 ? 6.264 -3.436 -10.235 1.00 83.00 79 PHE A N 1
ATOM 611 C CA . PHE A 1 79 ? 7.703 -3.607 -10.065 1.00 83.00 79 PHE A CA 1
ATOM 612 C C . PHE A 1 79 ? 8.161 -5.065 -10.107 1.00 83.00 79 PHE A C 1
ATOM 614 O O . PHE A 1 79 ? 9.222 -5.342 -10.661 1.00 83.00 79 PHE A O 1
ATOM 621 N N . ILE A 1 80 ? 7.375 -5.996 -9.558 1.00 86.38 80 ILE A N 1
ATOM 622 C CA . ILE A 1 80 ? 7.659 -7.433 -9.668 1.00 86.38 80 ILE A CA 1
ATOM 623 C C . ILE A 1 80 ? 7.679 -7.845 -11.143 1.00 86.38 80 ILE A C 1
ATOM 625 O O . ILE A 1 80 ? 8.630 -8.482 -11.589 1.00 86.38 80 ILE A O 1
ATOM 629 N N . LEU A 1 81 ? 6.663 -7.448 -11.915 1.00 86.56 81 LEU A N 1
ATOM 630 C CA . LEU A 1 81 ? 6.595 -7.731 -13.349 1.00 86.56 81 LEU A CA 1
ATOM 631 C C . LEU A 1 81 ? 7.741 -7.067 -14.116 1.00 86.56 81 LEU A C 1
ATOM 633 O O . LEU A 1 81 ? 8.326 -7.700 -14.988 1.00 86.56 81 LEU A O 1
ATOM 637 N N . LEU A 1 82 ? 8.097 -5.828 -13.764 1.00 83.00 82 LEU A N 1
ATOM 638 C CA . LEU A 1 82 ? 9.223 -5.110 -14.355 1.00 83.00 82 LEU A CA 1
ATOM 639 C C . LEU A 1 82 ? 10.542 -5.858 -14.123 1.00 83.00 82 LEU A C 1
ATOM 641 O O . LEU A 1 82 ? 11.323 -6.018 -15.051 1.00 83.00 82 LEU A O 1
ATOM 645 N N . PHE A 1 83 ? 10.769 -6.358 -12.905 1.00 81.44 83 PHE A N 1
ATOM 646 C CA . PHE A 1 83 ? 11.955 -7.148 -12.575 1.00 81.44 83 PHE A CA 1
ATOM 647 C C . PHE A 1 83 ? 12.034 -8.432 -13.410 1.00 81.44 83 PHE A C 1
ATOM 649 O O . PHE A 1 83 ? 13.093 -8.743 -13.943 1.00 81.44 83 PHE A O 1
ATOM 656 N N . PHE A 1 84 ? 10.914 -9.141 -13.582 1.00 82.25 84 PHE A N 1
ATOM 657 C CA . PHE A 1 84 ? 10.863 -10.319 -14.453 1.00 82.25 84 PHE A CA 1
ATOM 658 C C . PHE A 1 84 ? 11.036 -9.981 -15.940 1.00 82.25 84 PHE A C 1
ATOM 660 O O . PHE A 1 84 ? 11.597 -10.787 -16.674 1.00 82.25 84 PHE A O 1
ATOM 667 N N . ALA A 1 85 ? 10.567 -8.815 -16.388 1.00 81.88 85 ALA A N 1
ATOM 668 C CA . ALA A 1 85 ? 10.693 -8.373 -17.776 1.00 81.88 85 ALA A CA 1
ATOM 669 C C . ALA A 1 85 ? 12.104 -7.872 -18.132 1.00 81.88 85 ALA A C 1
ATOM 671 O O . ALA A 1 85 ? 12.491 -7.946 -19.294 1.00 81.88 85 ALA A O 1
ATOM 672 N N . ILE A 1 86 ? 12.850 -7.349 -17.153 1.00 75.06 86 ILE A N 1
ATOM 673 C CA . ILE A 1 86 ? 14.244 -6.891 -17.307 1.00 75.06 86 ILE A CA 1
ATOM 674 C C . ILE A 1 86 ? 15.247 -8.062 -17.212 1.00 75.06 86 ILE A C 1
ATOM 676 O O . ILE A 1 86 ? 16.425 -7.858 -17.496 1.00 75.06 86 ILE A O 1
ATOM 680 N N . GLY A 1 87 ? 14.777 -9.258 -16.826 1.00 49.66 87 GLY A N 1
ATOM 681 C CA . GLY A 1 87 ? 15.565 -10.490 -16.695 1.00 49.66 87 GLY A CA 1
ATOM 682 C C . GLY A 1 87 ? 16.525 -10.768 -17.845 1.00 49.66 87 GLY A C 1
ATOM 683 O O . GLY A 1 87 ? 16.089 -10.703 -19.016 1.00 49.66 87 GLY A O 1
#

Nearest PDB structures (foldseek):
  4niq-assembly1_A  TM=6.451E-01  e=4.737E+00  Saccharomyces cerevisiae S288C
  2lff-assembly1_A  TM=5.341E-01  e=5.605E+00  Escherichia coli

Secondary structure (DSSP, 8-state):
--HHHHHHHHHHHHHHHHHHHHHHH-GGGGT-SSSHHHHHHHHHHHHHHHHHHHH--SHHHHHHHHHHHHHHHHHHHHHHHHHHH--

Radius of gyration: 13.76 Å; Cα contacts (8 Å, |Δi|>4): 94; chains: 1; bounding box: 33×25×36 Å

pLDDT: mean 85.25, std 8.83, range [49.66, 94.0]

Foldseek 3Di:
DPPVLVVLLVQLLVLLVVLLCCVVVVPCVVVDVDCVVSLVSLVSSLVSLVVSCVPDDDPVSNVSSVSSNVSSVVNNVVVVVVVVVVD

Sequence (87 aa):
MDKRLKFINILSLLIGILVSIEIFTNWFGMLFSSLIPVLLMGVIGFILSIWSLSKNSSLIEKVISVCGLLLNIIPVGYFILLFFAIG

Solvent-accessible surface area (backbone atoms only — not comparable to full-atom values): 4473 Å² total; per-residue (Å²): 131,61,71,64,55,55,49,43,36,52,50,10,34,52,37,7,50,55,36,40,50,34,74,76,64,51,70,49,60,86,78,39,98,57,66,62,67,48,49,51,46,12,51,51,12,27,53,42,9,53,55,40,41,77,68,46,84,49,70,68,54,32,53,48,12,49,52,7,30,56,40,6,44,53,46,47,51,50,51,54,52,48,56,64,70,71,103

Organism: Enterococcus hirae (strain ATCC 9790 / DSM 20160 / JCM 8729 / LMG 6399 / NBRC 3181 / NCIMB 6459 / NCDO 1258 / NCTC 12367 / WDCM 00089 / R) (NCBI:txid768486)